Protein AF-A0A838HI78-F1 (afdb_monomer_lite)

Sequence (66 aa):
MIQATDTVRLGFLGVGWIGRHRMEAIGRSGVAEIAAVADPSPEAGAPFTSLDELLEQELDGVVIAT

pLDDT: mean 91.74, std 13.37, range [41.38, 98.56]

Radius of gyration: 12.12 Å; chains: 1; bounding box: 23×30×35 Å

Secondary structure (DSSP, 8-state):
---TT--EEEEEE--SHHHHHHHHHHHHHTSEEEEEEE-S-GGG--SB-SHHHHHTS--SEEEE--

Foldseek 3Di:
DDDPDDAAEEEEEDCDPQRVVVQVVVCVVSNHDDHAYADLDVVSVGPHHDPVVVVPDPGPYYDYDD

Structure (mmCIF, N/CA/C/O backbone):
data_AF-A0A838HI78-F1
#
_entry.id   AF-A0A838HI78-F1
#
loop_
_atom_site.group_PDB
_atom_site.id
_atom_site.type_symbol
_atom_site.label_atom_id
_atom_site.label_alt_id
_atom_site.label_comp_id
_atom_site.label_asym_id
_atom_site.label_entity_id
_atom_site.label_seq_id
_atom_site.pdbx_PDB_ins_code
_atom_site.Cartn_x
_atom_site.Cartn_y
_atom_site.Cartn_z
_atom_site.occupancy
_atom_site.B_iso_or_equiv
_atom_site.auth_seq_id
_atom_site.auth_comp_id
_atom_site.auth_asym_id
_atom_site.auth_atom_id
_atom_site.pdbx_PDB_model_num
ATOM 1 N N . MET A 1 1 ? -8.208 18.237 22.247 1.00 41.38 1 MET A N 1
ATOM 2 C CA . MET A 1 1 ? -9.372 17.329 22.195 1.00 41.38 1 MET A CA 1
ATOM 3 C C . MET A 1 1 ? -9.296 16.632 20.848 1.00 41.38 1 MET A C 1
ATOM 5 O O . MET A 1 1 ? -9.455 17.307 19.844 1.00 41.38 1 MET A O 1
ATOM 9 N N . ILE A 1 2 ? -8.923 15.356 20.811 1.00 47.19 2 ILE A N 1
ATOM 10 C CA . ILE A 1 2 ? -8.889 14.572 19.567 1.00 47.19 2 ILE A CA 1
ATOM 11 C C . ILE A 1 2 ? -10.336 14.122 19.336 1.00 47.19 2 ILE A C 1
ATOM 13 O O . ILE A 1 2 ? -10.936 13.556 20.250 1.00 47.19 2 ILE A O 1
ATOM 17 N N . GLN A 1 3 ? -10.953 14.482 18.211 1.00 42.09 3 GLN A N 1
ATOM 18 C CA . GLN A 1 3 ? -12.302 14.014 17.879 1.00 42.09 3 GLN A CA 1
ATOM 19 C C . GLN A 1 3 ? -12.209 12.586 17.327 1.00 42.09 3 GLN A C 1
ATOM 21 O O . GLN A 1 3 ? -11.273 12.255 16.607 1.00 42.09 3 GLN A O 1
ATOM 26 N N . ALA A 1 4 ? -13.149 11.726 17.709 1.00 53.44 4 ALA A N 1
ATOM 27 C CA . ALA A 1 4 ? -13.154 10.307 17.364 1.00 53.44 4 ALA A CA 1
ATOM 28 C C . ALA A 1 4 ? -13.757 10.049 15.967 1.00 53.44 4 ALA A C 1
ATOM 30 O O . ALA A 1 4 ? -14.788 9.386 15.873 1.00 53.44 4 ALA A O 1
ATOM 31 N N . THR A 1 5 ? -13.163 10.599 14.897 1.00 56.25 5 THR A N 1
ATOM 32 C CA . THR A 1 5 ? -13.756 10.506 13.542 1.00 56.25 5 THR A CA 1
ATOM 33 C C . THR A 1 5 ? -12.816 10.296 12.352 1.00 56.25 5 T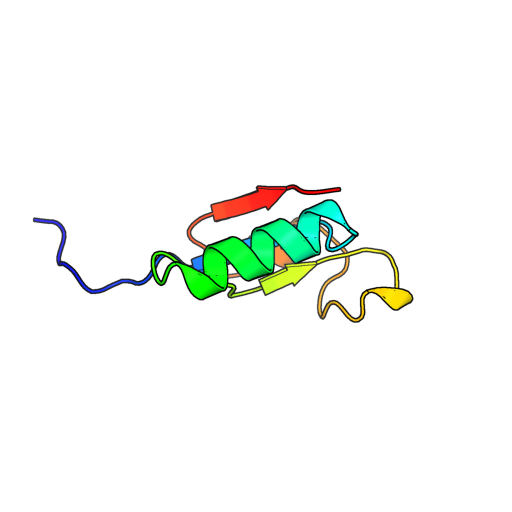HR A C 1
ATOM 35 O O . THR A 1 5 ? -13.334 9.924 11.305 1.00 56.25 5 THR A O 1
ATOM 38 N N . ASP A 1 6 ? -11.492 10.439 12.457 1.00 68.88 6 ASP A N 1
ATOM 39 C CA . ASP A 1 6 ? -10.619 10.194 11.294 1.00 68.88 6 ASP A CA 1
ATOM 40 C C . ASP A 1 6 ? -10.066 8.765 11.327 1.00 68.88 6 ASP A C 1
ATOM 42 O O . ASP A 1 6 ? -9.288 8.387 12.205 1.00 68.88 6 ASP A O 1
ATOM 46 N N . THR A 1 7 ? -10.538 7.933 10.396 1.00 83.75 7 THR A N 1
ATOM 47 C CA . THR A 1 7 ? -9.987 6.588 10.180 1.00 83.75 7 THR A CA 1
ATOM 48 C C . THR A 1 7 ? -8.545 6.745 9.709 1.00 83.75 7 THR A C 1
ATOM 50 O O . THR A 1 7 ? -8.321 7.435 8.721 1.00 83.75 7 THR A O 1
ATOM 53 N N . VAL A 1 8 ? -7.581 6.114 10.391 1.00 93.19 8 VAL A N 1
ATOM 54 C CA . VAL A 1 8 ? -6.155 6.210 10.031 1.00 93.19 8 VAL A CA 1
ATOM 55 C C . VAL A 1 8 ? -5.954 5.735 8.592 1.00 93.19 8 VAL A C 1
ATOM 57 O O . VAL A 1 8 ? -6.286 4.594 8.268 1.00 93.19 8 VAL A O 1
ATOM 60 N N . ARG A 1 9 ? -5.398 6.586 7.734 1.00 96.38 9 ARG A N 1
ATOM 61 C CA . ARG A 1 9 ? -5.162 6.320 6.312 1.00 96.38 9 ARG A CA 1
ATOM 62 C C . ARG A 1 9 ? -3.742 5.814 6.116 1.00 96.38 9 ARG A C 1
ATOM 64 O O . ARG A 1 9 ? -2.777 6.556 6.292 1.00 96.38 9 ARG A O 1
ATOM 71 N N . LEU A 1 10 ? -3.601 4.544 5.751 1.00 97.69 10 LEU A N 1
ATOM 72 C CA . LEU A 1 10 ? -2.301 3.906 5.567 1.00 97.69 10 LEU A CA 1
ATOM 73 C C . LEU A 1 10 ? -1.980 3.683 4.091 1.00 97.69 10 LEU A C 1
ATOM 75 O O . LEU A 1 10 ? -2.796 3.155 3.334 1.00 97.69 10 LEU A O 1
ATOM 79 N N . GLY A 1 11 ? -0.749 4.023 3.711 1.00 98.12 11 GLY A N 1
ATOM 80 C CA . GLY A 1 11 ? -0.124 3.539 2.484 1.00 98.12 11 GLY A CA 1
ATOM 81 C C . GLY A 1 11 ? 0.575 2.202 2.715 1.00 98.12 11 GLY A C 1
ATOM 82 O O . GLY A 1 11 ? 1.096 1.950 3.801 1.00 98.12 11 GLY A O 1
ATOM 83 N N . PHE A 1 12 ? 0.629 1.349 1.698 1.00 98.25 12 PHE A N 1
ATOM 84 C CA . PHE A 1 12 ? 1.356 0.079 1.731 1.00 98.25 12 PHE A CA 1
ATOM 85 C C . PHE A 1 12 ? 2.441 0.049 0.661 1.00 98.25 12 PHE A C 1
ATOM 87 O O . PHE A 1 12 ? 2.129 0.139 -0.520 1.00 98.25 12 PHE A O 1
ATOM 94 N N . LEU A 1 13 ? 3.698 -0.123 1.070 1.00 98.31 13 LEU A N 1
ATOM 95 C CA . LEU A 1 13 ? 4.835 -0.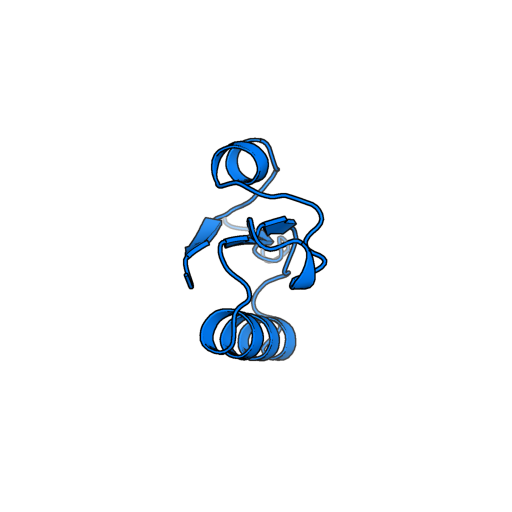334 0.177 1.00 98.31 13 LEU A CA 1
ATOM 96 C C . LEU A 1 13 ? 5.261 -1.805 0.220 1.00 98.31 13 LEU A C 1
ATOM 98 O O . LEU A 1 13 ? 5.737 -2.289 1.251 1.00 98.31 13 LEU A O 1
ATOM 102 N N . GLY A 1 14 ? 5.120 -2.492 -0.910 1.00 97.88 14 GLY A N 1
ATOM 103 C CA . GLY A 1 14 ? 5.339 -3.928 -1.038 1.00 97.88 14 GLY A CA 1
ATOM 104 C C . GLY A 1 14 ? 4.080 -4.717 -0.683 1.00 97.88 14 GLY A C 1
ATOM 105 O O . GLY A 1 14 ? 3.654 -4.776 0.473 1.00 97.88 14 GLY A O 1
ATOM 106 N N . VAL A 1 15 ? 3.492 -5.369 -1.684 1.00 95.94 15 VAL A N 1
ATOM 107 C CA . VAL A 1 15 ? 2.330 -6.255 -1.531 1.00 95.94 15 VAL A CA 1
ATOM 108 C C . VAL A 1 15 ? 2.640 -7.663 -2.015 1.00 95.94 15 VAL A C 1
ATOM 110 O O . VAL A 1 15 ? 1.805 -8.333 -2.613 1.00 95.94 15 VAL A O 1
ATOM 113 N N . GLY A 1 16 ? 3.835 -8.162 -1.691 1.00 95.19 16 GLY A N 1
ATOM 114 C CA . GLY A 1 16 ? 4.167 -9.586 -1.743 1.00 95.19 16 GLY A CA 1
ATOM 115 C C . GLY A 1 16 ? 3.327 -10.428 -0.766 1.00 95.19 16 GLY A C 1
ATOM 116 O O . GLY A 1 16 ? 2.266 -10.016 -0.296 1.00 95.19 16 GLY A O 1
ATOM 117 N N . TRP A 1 17 ? 3.783 -11.637 -0.431 1.00 95.69 17 TRP A N 1
ATOM 118 C CA . TRP A 1 17 ? 3.065 -12.512 0.513 1.00 95.69 17 TRP A CA 1
ATOM 119 C C . TRP A 1 17 ? 2.808 -11.823 1.865 1.00 95.69 17 TRP A C 1
ATOM 121 O O . TRP A 1 17 ? 1.672 -11.746 2.330 1.00 95.69 17 TRP A O 1
ATOM 131 N N . ILE A 1 18 ? 3.856 -11.252 2.466 1.00 95.75 18 ILE A N 1
ATOM 132 C CA . ILE A 1 18 ? 3.773 -10.585 3.774 1.00 95.75 18 ILE A CA 1
ATOM 133 C C . ILE A 1 18 ? 2.889 -9.337 3.693 1.00 95.75 18 ILE A C 1
ATOM 135 O O . ILE A 1 18 ? 2.029 -9.144 4.556 1.00 95.75 18 ILE A O 1
ATOM 139 N N . GLY A 1 19 ? 3.078 -8.515 2.658 1.00 96.25 19 GLY A N 1
ATOM 140 C CA . GLY A 1 19 ? 2.304 -7.294 2.447 1.00 96.25 19 GLY A CA 1
ATOM 141 C C . GLY A 1 19 ? 0.806 -7.565 2.335 1.00 96.25 19 GLY A C 1
ATOM 142 O O . GLY A 1 19 ? 0.033 -6.966 3.078 1.00 96.25 19 GLY A O 1
ATOM 143 N N . ARG A 1 20 ? 0.388 -8.542 1.515 1.00 96.12 20 ARG A N 1
ATOM 144 C CA . ARG A 1 20 ? -1.036 -8.907 1.369 1.00 96.12 20 ARG A CA 1
ATOM 145 C C . ARG A 1 20 ? -1.658 -9.386 2.675 1.00 96.12 20 ARG A C 1
ATOM 147 O O . ARG A 1 20 ? -2.735 -8.918 3.032 1.00 96.12 20 ARG A O 1
ATOM 154 N N . HIS A 1 21 ? -0.975 -10.259 3.416 1.00 96.75 21 HIS A N 1
ATOM 155 C CA . HIS A 1 21 ? -1.483 -10.745 4.702 1.00 96.75 21 HIS A CA 1
ATOM 156 C C . HIS A 1 21 ? -1.645 -9.622 5.734 1.00 96.75 21 HIS A C 1
ATOM 158 O O . HIS A 1 21 ? -2.635 -9.590 6.465 1.00 96.75 21 HIS A O 1
ATOM 164 N N . ARG A 1 22 ? -0.694 -8.683 5.792 1.00 95.81 22 ARG A N 1
ATOM 165 C CA . ARG A 1 22 ? -0.780 -7.520 6.688 1.00 95.81 22 ARG A CA 1
ATOM 166 C C . ARG A 1 22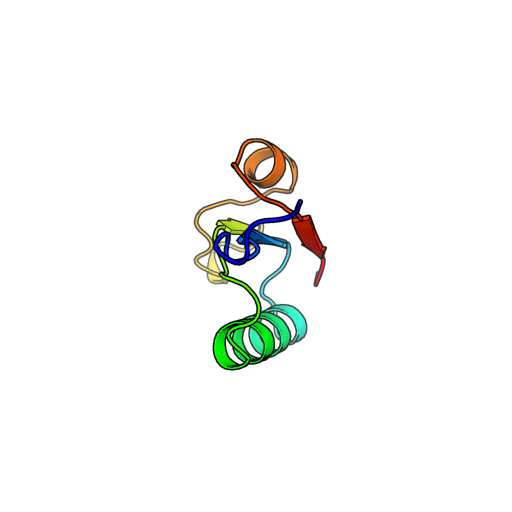 ? -1.886 -6.561 6.262 1.00 95.81 22 ARG A C 1
ATOM 168 O O . ARG A 1 22 ? -2.651 -6.120 7.113 1.00 95.81 22 ARG A O 1
ATOM 175 N N . MET A 1 23 ? -1.988 -6.277 4.967 1.00 96.06 23 MET A N 1
ATOM 176 C CA . MET A 1 23 ? -3.022 -5.419 4.394 1.00 96.06 23 MET A CA 1
ATOM 177 C C . MET A 1 23 ? -4.422 -5.975 4.685 1.00 96.06 23 MET A C 1
ATOM 179 O O . MET A 1 23 ? -5.287 -5.246 5.161 1.00 96.06 23 MET A O 1
ATOM 183 N N . GLU A 1 24 ? -4.627 -7.281 4.494 1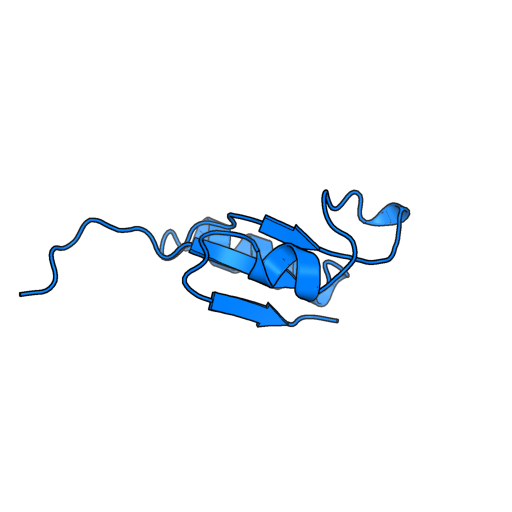.00 95.94 24 GLU A N 1
ATOM 184 C CA . GLU A 1 24 ? -5.890 -7.952 4.808 1.00 95.94 24 GLU A CA 1
ATOM 185 C C . GLU A 1 24 ? -6.207 -7.923 6.311 1.00 95.94 24 GLU A C 1
ATOM 187 O O . GLU A 1 24 ? -7.337 -7.621 6.695 1.00 95.94 24 GLU A O 1
ATOM 192 N N . ALA A 1 25 ? -5.227 -8.205 7.175 1.00 96.12 25 ALA A N 1
ATOM 193 C CA . ALA A 1 25 ? -5.428 -8.179 8.623 1.00 96.12 25 ALA A CA 1
ATOM 194 C C . ALA A 1 25 ? -5.805 -6.778 9.136 1.00 96.12 25 ALA A C 1
ATOM 196 O O . ALA A 1 25 ? -6.705 -6.657 9.965 1.00 96.12 25 ALA A O 1
ATOM 197 N N . ILE A 1 26 ? -5.148 -5.732 8.622 1.00 94.62 26 ILE A N 1
ATOM 198 C CA . ILE A 1 26 ? -5.434 -4.334 8.969 1.00 94.62 26 ILE A CA 1
ATOM 199 C C . ILE A 1 26 ? -6.801 -3.905 8.427 1.00 94.62 26 ILE A C 1
ATOM 201 O O . ILE A 1 26 ? -7.607 -3.363 9.176 1.00 94.62 26 ILE A O 1
ATOM 205 N N . GLY A 1 27 ? -7.110 -4.203 7.161 1.00 92.12 27 GLY A N 1
ATOM 206 C CA . GLY A 1 27 ? -8.417 -3.871 6.586 1.00 92.12 27 GLY A CA 1
ATOM 207 C C . GLY A 1 27 ? -9.575 -4.539 7.336 1.00 92.12 27 GLY A C 1
ATOM 208 O O . GLY A 1 27 ? -10.623 -3.934 7.540 1.00 92.12 27 GLY A O 1
ATOM 209 N N . ARG A 1 28 ? -9.376 -5.772 7.822 1.00 95.00 28 ARG A N 1
ATOM 210 C CA . ARG A 1 28 ? -10.375 -6.503 8.619 1.00 95.00 28 ARG A CA 1
ATOM 211 C C . ARG A 1 28 ? -10.520 -5.999 10.053 1.00 95.00 28 ARG A C 1
ATOM 213 O O . ARG A 1 28 ? -11.567 -6.233 10.651 1.00 95.00 28 ARG A O 1
ATOM 220 N N . SER A 1 29 ? -9.503 -5.361 10.633 1.00 92.75 29 SER A N 1
ATOM 221 C CA . SER A 1 29 ? -9.577 -4.904 12.025 1.00 92.75 29 SER A CA 1
ATOM 222 C C . SER A 1 29 ? -10.395 -3.622 12.195 1.00 92.75 29 SER A C 1
ATOM 224 O O . SER A 1 29 ? -10.778 -3.303 13.319 1.00 92.75 29 SER A O 1
ATOM 226 N N . GLY A 1 30 ? -10.656 -2.887 11.107 1.00 88.75 30 GLY A N 1
ATOM 227 C CA . GLY A 1 30 ? -11.415 -1.633 11.128 1.00 88.75 30 GLY A CA 1
ATOM 228 C C . GLY A 1 30 ? -10.699 -0.476 11.832 1.00 88.75 30 GLY A C 1
ATOM 229 O O . GLY A 1 30 ? -11.321 0.542 12.113 1.00 88.75 30 GLY A O 1
ATOM 230 N N . VAL A 1 31 ? -9.406 -0.628 12.141 1.00 88.25 31 VAL A N 1
ATOM 231 C CA . VAL A 1 31 ? -8.603 0.403 12.831 1.00 88.25 31 VAL A CA 1
ATOM 232 C C . VAL A 1 31 ? -7.979 1.411 11.865 1.00 88.25 31 VAL A C 1
ATOM 234 O O . VAL A 1 31 ? -7.539 2.473 12.297 1.00 88.25 31 VAL A O 1
ATOM 237 N N . ALA A 1 32 ? -7.900 1.057 10.581 1.00 94.25 32 ALA A N 1
ATOM 238 C CA . ALA A 1 32 ? -7.298 1.858 9.529 1.00 94.25 32 ALA A CA 1
ATOM 239 C C . ALA A 1 32 ? -7.886 1.494 8.157 1.00 94.25 32 ALA A C 1
ATOM 241 O O . ALA A 1 32 ? -8.352 0.374 7.937 1.00 94.25 32 ALA A O 1
ATOM 242 N N . GLU A 1 33 ? -7.806 2.440 7.232 1.00 94.94 33 GLU A N 1
ATOM 243 C CA . GLU A 1 33 ? -8.109 2.284 5.815 1.00 94.94 33 GLU A CA 1
ATOM 244 C C . GLU A 1 33 ? -6.801 2.096 5.037 1.00 94.94 33 GLU A C 1
ATOM 246 O O . GLU A 1 33 ? -5.804 2.771 5.300 1.00 94.94 33 GLU A O 1
ATOM 251 N N . ILE A 1 34 ? -6.806 1.201 4.048 1.00 96.69 34 ILE A N 1
ATOM 252 C CA . ILE A 1 34 ? -5.711 1.092 3.081 1.00 96.69 34 ILE A CA 1
ATOM 253 C C . ILE A 1 34 ? -5.984 2.092 1.958 1.00 96.69 34 ILE A C 1
ATOM 255 O O . ILE A 1 34 ? -6.759 1.811 1.048 1.00 96.69 34 ILE A O 1
ATOM 259 N N . ALA A 1 35 ? -5.373 3.269 2.058 1.00 96.94 35 ALA A N 1
ATOM 260 C CA . ALA A 1 35 ? -5.665 4.411 1.196 1.00 96.94 35 ALA A CA 1
ATOM 261 C C . ALA A 1 35 ? -4.793 4.460 -0.072 1.00 96.94 35 ALA A C 1
ATOM 263 O O . ALA A 1 35 ? -5.206 5.037 -1.075 1.00 96.94 35 ALA A O 1
ATOM 264 N N . ALA A 1 36 ? -3.603 3.852 -0.051 1.00 98.00 36 ALA A N 1
ATOM 265 C CA . ALA A 1 36 ? -2.711 3.781 -1.209 1.00 98.00 36 ALA A CA 1
ATOM 266 C C . ALA A 1 36 ? -1.832 2.523 -1.164 1.00 98.00 36 ALA A C 1
ATOM 268 O O . ALA A 1 36 ? -1.488 2.029 -0.091 1.00 98.00 36 ALA A O 1
ATOM 269 N N . VAL A 1 37 ? -1.451 2.004 -2.332 1.00 98.12 37 VAL A N 1
ATOM 270 C CA . VAL A 1 37 ? -0.615 0.802 -2.455 1.00 98.12 37 VAL A CA 1
ATOM 271 C C . VAL A 1 37 ? 0.446 1.022 -3.527 1.00 98.12 37 VAL A C 1
ATOM 273 O O . VAL A 1 37 ? 0.113 1.415 -4.642 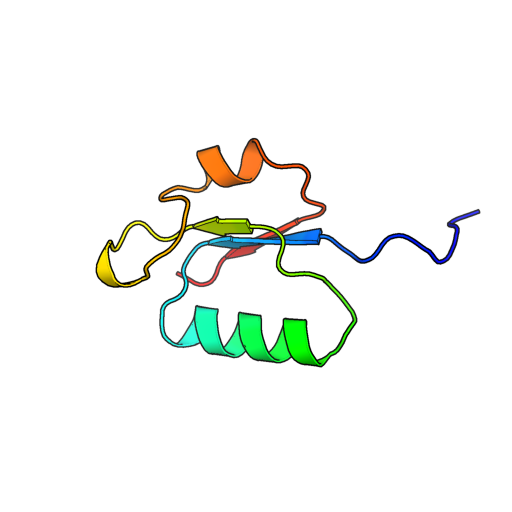1.00 98.12 37 VAL A O 1
ATOM 276 N N . ALA A 1 38 ? 1.701 0.730 -3.198 1.00 98.44 38 ALA A N 1
ATOM 277 C CA . ALA A 1 38 ? 2.825 0.767 -4.117 1.00 98.44 38 ALA A CA 1
ATOM 278 C C . ALA A 1 38 ? 3.586 -0.558 -4.128 1.00 98.44 38 ALA A C 1
ATOM 280 O O . ALA A 1 38 ? 3.899 -1.119 -3.075 1.00 98.44 38 ALA A O 1
ATOM 281 N N . ASP A 1 39 ? 3.928 -1.035 -5.319 1.00 98.06 39 ASP A N 1
ATOM 282 C CA . ASP A 1 39 ? 4.826 -2.170 -5.521 1.00 98.06 39 ASP A CA 1
ATOM 283 C C . ASP A 1 39 ? 5.484 -2.043 -6.904 1.00 98.06 39 ASP A C 1
ATOM 285 O O . ASP A 1 39 ? 4.779 -1.802 -7.885 1.00 98.06 39 ASP A O 1
ATOM 289 N N . PRO A 1 40 ? 6.817 -2.177 -7.021 1.00 97.00 40 PRO A N 1
ATOM 290 C CA . PRO A 1 40 ? 7.496 -2.041 -8.308 1.00 97.00 40 PRO A CA 1
ATOM 291 C C . PRO A 1 40 ? 7.205 -3.206 -9.268 1.00 97.00 40 PRO A C 1
ATOM 293 O O . PRO A 1 40 ? 7.493 -3.099 -10.461 1.00 97.00 40 PRO A O 1
ATOM 296 N N . SER A 1 41 ? 6.673 -4.332 -8.778 1.00 96.31 41 SER A N 1
ATOM 297 C CA . SER A 1 41 ? 6.312 -5.463 -9.626 1.00 96.31 41 SER A CA 1
ATOM 298 C C . SER A 1 41 ? 4.996 -5.196 -10.366 1.00 96.31 41 SER A C 1
ATOM 300 O O . SER A 1 41 ? 3.956 -5.040 -9.723 1.00 96.31 41 SER A O 1
ATOM 302 N N . PRO A 1 42 ? 4.963 -5.251 -11.710 1.00 93.38 42 PRO A N 1
ATOM 303 C CA . PRO A 1 42 ? 3.713 -5.100 -12.458 1.00 93.38 42 PRO A CA 1
ATOM 304 C C . PRO A 1 42 ? 2.699 -6.215 -12.146 1.00 93.38 42 PRO A C 1
ATOM 306 O O . PRO A 1 42 ? 1.494 -6.003 -12.262 1.00 93.38 42 PRO A O 1
ATOM 309 N N . GLU A 1 43 ? 3.161 -7.389 -11.700 1.00 94.81 43 GLU A N 1
ATOM 310 C CA . GLU A 1 43 ? 2.294 -8.504 -11.290 1.00 94.81 43 GLU A CA 1
ATOM 311 C C . GLU A 1 43 ? 1.507 -8.207 -10.005 1.00 94.81 43 GLU A C 1
ATOM 313 O O . GLU A 1 43 ? 0.500 -8.859 -9.724 1.00 94.81 43 GLU A O 1
ATOM 318 N N . ALA A 1 44 ? 1.952 -7.231 -9.207 1.00 93.56 44 ALA A N 1
ATOM 319 C CA . ALA A 1 44 ? 1.266 -6.827 -7.989 1.00 93.56 44 ALA A CA 1
ATOM 320 C C . ALA A 1 44 ? -0.043 -6.072 -8.266 1.00 93.56 44 ALA A C 1
ATOM 322 O O . ALA A 1 44 ? -0.922 -6.065 -7.403 1.00 93.56 44 ALA A O 1
ATOM 323 N N . GLY A 1 45 ? -0.180 -5.451 -9.445 1.00 93.69 45 GLY A N 1
ATOM 324 C CA . GLY A 1 45 ? -1.344 -4.636 -9.801 1.00 93.69 45 GLY A CA 1
ATOM 325 C C . GLY A 1 45 ? -1.524 -3.397 -8.916 1.00 93.69 45 GLY A C 1
ATOM 326 O O . GLY A 1 45 ? -2.644 -2.907 -8.777 1.00 93.69 45 GLY A O 1
ATOM 327 N N . ALA A 1 46 ? -0.449 -2.923 -8.281 1.00 96.12 46 ALA A N 1
ATOM 328 C CA . ALA A 1 46 ? -0.469 -1.720 -7.461 1.00 96.12 46 ALA A CA 1
ATOM 329 C C . ALA A 1 46 ? -0.587 -0.460 -8.347 1.00 96.12 46 ALA A C 1
ATOM 331 O O . ALA A 1 46 ? 0.020 -0.414 -9.418 1.00 96.12 46 ALA A O 1
ATOM 332 N N . PRO A 1 47 ? -1.354 0.563 -7.927 1.00 96.12 47 PRO A N 1
ATOM 333 C CA . PRO A 1 47 ? -1.494 1.813 -8.678 1.00 96.12 47 PRO A CA 1
ATOM 334 C C . PRO A 1 47 ? -0.219 2.669 -8.686 1.00 96.12 47 PRO A C 1
ATOM 336 O O . PRO A 1 47 ? -0.057 3.489 -9.584 1.00 96.12 47 PRO A O 1
ATOM 339 N N . PHE A 1 48 ? 0.670 2.470 -7.711 1.00 98.25 48 PHE A N 1
ATOM 340 C CA . PHE A 1 48 ? 1.951 3.161 -7.589 1.00 98.25 48 PHE A CA 1
ATOM 341 C C . PHE A 1 48 ? 3.102 2.153 -7.591 1.00 98.25 48 PHE A C 1
ATOM 343 O O . PHE A 1 48 ? 2.908 0.960 -7.345 1.00 98.25 48 PHE A O 1
ATOM 350 N N . THR A 1 49 ? 4.319 2.631 -7.826 1.00 98.00 49 THR A N 1
ATOM 351 C CA . THR A 1 49 ? 5.507 1.772 -7.963 1.00 98.00 49 THR A CA 1
ATOM 352 C C . THR A 1 49 ? 6.600 2.070 -6.943 1.00 98.00 49 THR A C 1
ATOM 354 O O . THR A 1 49 ? 7.519 1.267 -6.771 1.00 98.00 49 THR A O 1
ATOM 357 N N . SER A 1 50 ? 6.506 3.199 -6.239 1.00 97.88 50 SER A N 1
ATOM 358 C CA . SER A 1 50 ? 7.570 3.712 -5.378 1.00 97.88 50 SER A CA 1
ATOM 359 C C . SER A 1 50 ? 7.061 4.299 -4.059 1.00 97.88 50 SER A C 1
ATOM 361 O O . SER A 1 50 ? 5.880 4.603 -3.893 1.00 97.88 50 SER A O 1
ATOM 363 N N . LEU A 1 51 ? 7.982 4.464 -3.102 1.00 98.25 51 LEU A N 1
ATOM 364 C CA . LEU A 1 51 ? 7.712 5.178 -1.853 1.00 98.25 51 LEU A CA 1
ATOM 365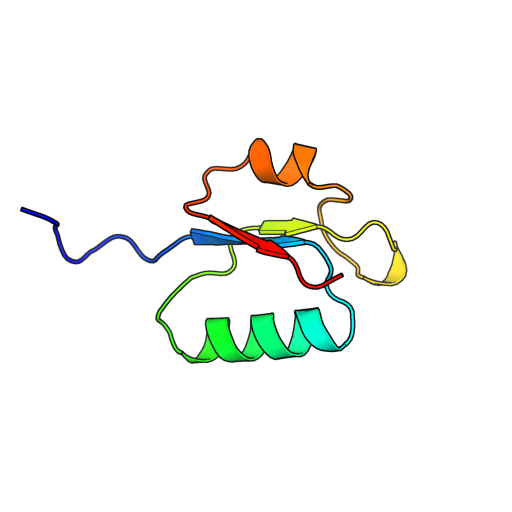 C C . LEU A 1 51 ? 7.428 6.663 -2.102 1.00 98.25 51 LEU A C 1
ATOM 367 O O . LEU A 1 51 ? 6.554 7.215 -1.446 1.00 98.25 51 LEU A O 1
ATOM 371 N N . ASP A 1 52 ? 8.141 7.291 -3.037 1.00 98.56 52 ASP A N 1
ATOM 372 C CA . ASP A 1 52 ? 7.994 8.722 -3.319 1.00 98.56 52 ASP A CA 1
ATOM 373 C C . ASP A 1 52 ? 6.557 9.048 -3.755 1.00 98.56 52 ASP A C 1
ATOM 375 O O . ASP A 1 52 ? 5.941 9.953 -3.202 1.00 98.56 52 ASP A O 1
ATOM 379 N N . GLU A 1 53 ? 5.967 8.221 -4.624 1.00 98.56 53 GLU A N 1
ATOM 380 C CA . GLU A 1 53 ? 4.558 8.342 -5.031 1.00 98.56 53 GLU A CA 1
ATOM 381 C C . GLU A 1 53 ? 3.573 8.180 -3.857 1.00 98.56 53 GLU A C 1
ATOM 383 O O . GLU A 1 53 ? 2.519 8.819 -3.845 1.00 98.56 53 GLU A O 1
ATOM 388 N N . LEU A 1 54 ? 3.898 7.349 -2.853 1.00 98.31 54 LEU A N 1
ATOM 389 C CA . LEU A 1 54 ? 3.088 7.233 -1.632 1.00 98.31 54 LEU A CA 1
ATOM 390 C C . LEU A 1 54 ? 3.209 8.476 -0.748 1.00 98.31 54 LEU A C 1
ATOM 392 O O . LEU A 1 54 ? 2.222 8.876 -0.140 1.00 98.31 54 LEU A O 1
ATOM 396 N N . LEU A 1 55 ? 4.395 9.079 -0.660 1.00 97.88 55 LEU A N 1
ATOM 397 C CA . LEU A 1 55 ? 4.631 10.276 0.155 1.00 97.88 55 LEU A CA 1
ATOM 398 C C . LEU A 1 55 ? 3.931 11.523 -0.404 1.00 97.88 55 LEU A C 1
ATOM 400 O O . LEU A 1 55 ? 3.725 12.485 0.332 1.00 97.88 55 LEU A O 1
ATOM 404 N N . GLU A 1 56 ? 3.537 11.499 -1.677 1.00 98.31 56 GLU A N 1
ATOM 405 C CA . GLU A 1 56 ? 2.694 12.524 -2.302 1.00 98.31 56 GLU A CA 1
ATOM 406 C C . GLU A 1 56 ? 1.200 12.384 -1.947 1.00 98.31 56 GLU A C 1
ATOM 408 O O . GLU A 1 56 ? 0.415 13.288 -2.232 1.00 98.31 56 GLU A O 1
ATOM 413 N N . GLN A 1 57 ? 0.790 11.271 -1.327 1.00 97.88 57 GLN A N 1
ATOM 414 C CA . GLN A 1 57 ? -0.599 11.021 -0.939 1.00 97.88 57 GLN A CA 1
ATOM 415 C C . GLN A 1 57 ? -0.915 11.570 0.461 1.00 97.88 57 GLN A C 1
ATOM 417 O O . GLN A 1 57 ? -0.059 11.649 1.341 1.00 97.88 57 GLN A O 1
ATOM 422 N N . GLU A 1 58 ? -2.192 11.872 0.707 1.00 96.50 58 GLU A N 1
ATOM 423 C CA . GLU A 1 58 ? -2.698 12.248 2.034 1.00 96.50 58 GLU A CA 1
ATOM 424 C C . GLU A 1 58 ? -2.828 11.008 2.940 1.00 96.50 58 GLU A C 1
ATOM 426 O O . GLU A 1 58 ? -3.905 10.406 3.065 1.00 96.50 58 GLU A O 1
ATOM 431 N N . LEU A 1 59 ? -1.699 10.602 3.529 1.00 96.88 59 LEU A N 1
ATOM 432 C CA . LEU A 1 59 ? -1.562 9.440 4.409 1.00 96.88 59 LEU A CA 1
ATOM 433 C C . LEU A 1 59 ? -1.104 9.842 5.812 1.00 96.88 59 LEU A C 1
ATOM 435 O O . LEU A 1 59 ? -0.246 10.706 5.980 1.00 96.88 59 LEU A O 1
ATOM 439 N N . ASP A 1 60 ? -1.595 9.115 6.811 1.00 97.00 60 ASP A N 1
ATOM 440 C CA . ASP A 1 60 ? -1.149 9.235 8.203 1.00 97.00 60 ASP A CA 1
ATOM 441 C C . ASP A 1 60 ? 0.107 8.395 8.483 1.00 97.00 60 ASP A C 1
ATOM 443 O O . ASP A 1 60 ? 0.810 8.598 9.476 1.00 97.00 60 ASP A O 1
ATOM 447 N N . GLY A 1 61 ? 0.399 7.423 7.616 1.00 96.81 61 GLY A N 1
ATOM 448 C CA . GLY A 1 61 ? 1.580 6.579 7.721 1.00 96.81 61 GLY A CA 1
ATOM 449 C C . GLY A 1 61 ? 1.728 5.592 6.569 1.00 96.81 61 GLY A C 1
ATOM 450 O O . GLY A 1 61 ? 0.815 5.382 5.770 1.00 96.81 61 GLY A O 1
ATOM 451 N N . VAL A 1 62 ? 2.898 4.955 6.506 1.00 97.88 62 VAL A N 1
ATOM 452 C CA . VAL A 1 62 ? 3.222 3.929 5.508 1.00 97.88 62 VAL A CA 1
ATOM 453 C C . VAL A 1 62 ? 3.632 2.640 6.207 1.00 97.88 62 VAL A C 1
ATOM 455 O O . VAL A 1 62 ? 4.487 2.634 7.094 1.00 97.88 62 VAL A O 1
ATOM 458 N N . VAL A 1 63 ? 3.044 1.528 5.780 1.00 97.56 63 VAL A N 1
ATOM 459 C CA . VAL A 1 63 ? 3.491 0.182 6.128 1.00 97.56 63 VAL A CA 1
ATOM 460 C C . VAL A 1 63 ? 4.490 -0.285 5.075 1.00 97.56 63 VAL A C 1
ATOM 462 O O . VAL A 1 63 ? 4.162 -0.354 3.894 1.00 97.56 63 VAL A O 1
ATOM 465 N N . ILE A 1 64 ? 5.699 -0.640 5.507 1.00 97.38 64 ILE A N 1
ATOM 466 C CA . ILE A 1 64 ? 6.751 -1.189 4.642 1.00 97.38 64 ILE A CA 1
ATOM 467 C C . ILE A 1 64 ? 6.799 -2.709 4.834 1.00 97.38 64 ILE A C 1
ATOM 469 O O . ILE A 1 64 ? 7.081 -3.194 5.933 1.00 97.38 64 ILE A O 1
ATOM 473 N N . ALA A 1 65 ? 6.487 -3.458 3.776 1.00 93.56 65 ALA A N 1
ATOM 474 C CA . ALA A 1 65 ? 6.370 -4.918 3.776 1.00 93.56 65 ALA A CA 1
ATOM 475 C C . ALA A 1 65 ? 6.955 -5.546 2.492 1.00 93.56 65 ALA A C 1
ATOM 477 O O . ALA A 1 65 ? 6.322 -6.402 1.866 1.00 93.56 65 ALA A O 1
ATOM 478 N N . THR A 1 66 ? 8.155 -5.093 2.118 1.00 82.81 66 THR A N 1
ATOM 479 C CA . THR A 1 66 ? 8.941 -5.532 0.950 1.00 82.81 66 THR A CA 1
ATOM 480 C C . THR A 1 66 ? 9.589 -6.895 1.142 1.00 82.81 66 THR A C 1
ATOM 482 O O . THR A 1 66 ? 10.120 -7.119 2.256 1.00 82.81 66 THR A O 1
#